Protein AF-A0AAD4ZEM5-F1 (afdb_monomer)

Mean predicted aligned error: 12.27 Å

Solvent-accessible surface area (backbone atoms only — not comparable to full-atom values): 6771 Å² total; per-residue (Å²): 128,85,49,69,68,56,51,50,51,51,52,53,50,52,53,56,52,48,51,49,52,50,53,61,69,51,66,83,84,57,79,84,78,75,70,84,60,86,70,74,41,87,88,61,57,85,68,75,75,56,65,38,100,83,74,43,69,54,74,77,77,76,86,71,90,76,65,84,69,64,43,79,61,54,53,52,51,51,58,74,53,32,53,74,51,41,61,51,49,54,52,55,51,52,53,51,49,41,62,70,58,61,67,72,79,117

Structure (mmCIF, N/CA/C/O backbone):
data_AF-A0AAD4ZEM5-F1
#
_entry.id   AF-A0AAD4ZEM5-F1
#
loop_
_atom_site.group_PDB
_atom_site.id
_atom_site.type_symbo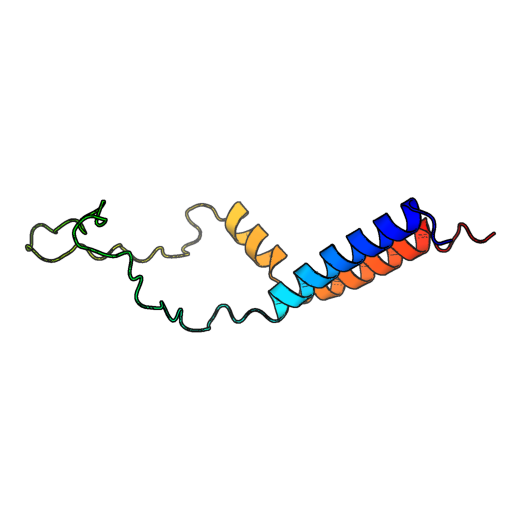l
_atom_site.label_atom_id
_atom_site.label_alt_id
_atom_site.label_comp_id
_atom_site.label_asym_id
_atom_site.label_entity_id
_atom_site.label_seq_id
_atom_site.pdbx_PDB_ins_code
_atom_site.Cartn_x
_atom_site.Cartn_y
_atom_site.Cartn_z
_atom_site.occupancy
_atom_site.B_iso_or_equiv
_atom_site.auth_seq_id
_atom_site.auth_comp_id
_atom_site.auth_asym_id
_atom_site.auth_atom_id
_atom_site.pdbx_PDB_model_num
ATOM 1 N N . MET A 1 1 ? 25.652 -11.119 -17.590 1.00 58.22 1 MET A N 1
ATOM 2 C CA . MET A 1 1 ? 25.528 -10.702 -16.177 1.00 58.22 1 MET A CA 1
ATOM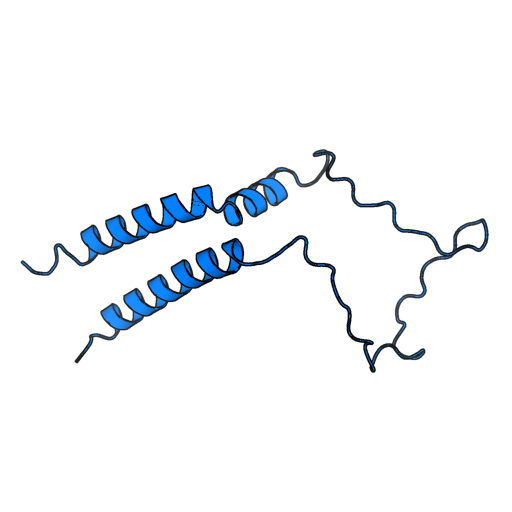 3 C C . MET A 1 1 ? 24.363 -9.735 -16.149 1.00 58.22 1 MET A C 1
ATOM 5 O O . MET A 1 1 ? 24.347 -8.877 -17.022 1.00 58.22 1 MET A O 1
ATOM 9 N N . LEU A 1 2 ? 23.359 -9.933 -15.293 1.00 69.81 2 LEU A N 1
ATOM 10 C CA . LEU A 1 2 ? 22.309 -8.921 -15.146 1.00 69.81 2 LEU A CA 1
ATOM 11 C C . LEU A 1 2 ? 22.977 -7.643 -14.639 1.00 69.81 2 LEU A C 1
ATOM 13 O O . LEU A 1 2 ? 23.748 -7.707 -13.684 1.00 69.81 2 LEU A O 1
ATOM 17 N N . ASP A 1 3 ? 22.740 -6.537 -15.332 1.00 88.44 3 ASP A N 1
ATOM 18 C CA . ASP A 1 3 ? 23.249 -5.229 -14.939 1.00 88.44 3 ASP A CA 1
ATOM 19 C C . ASP A 1 3 ? 22.648 -4.819 -13.584 1.00 88.44 3 ASP A C 1
ATOM 21 O O . ASP A 1 3 ? 21.490 -5.133 -13.290 1.00 88.44 3 ASP A O 1
ATOM 25 N N . GLU A 1 4 ? 23.432 -4.136 -12.752 1.00 90.94 4 GLU A N 1
ATOM 26 C CA . GLU A 1 4 ? 23.015 -3.691 -11.418 1.00 90.94 4 GLU A CA 1
ATOM 27 C C . GLU A 1 4 ? 21.783 -2.781 -11.509 1.00 90.94 4 GLU A C 1
ATOM 29 O O . GLU A 1 4 ? 20.862 -2.888 -10.697 1.00 90.94 4 GLU A O 1
ATOM 34 N N . GLU A 1 5 ? 21.711 -1.945 -12.548 1.00 88.00 5 GLU A N 1
ATOM 35 C CA . GLU A 1 5 ? 20.565 -1.070 -12.798 1.00 88.00 5 GLU A CA 1
ATOM 36 C C . GLU A 1 5 ? 19.291 -1.864 -13.125 1.00 88.00 5 GLU A C 1
ATOM 38 O O . GLU A 1 5 ? 18.204 -1.560 -12.623 1.00 88.00 5 GLU A O 1
ATOM 43 N N . VAL A 1 6 ? 19.426 -2.924 -13.927 1.00 86.75 6 VAL A N 1
ATOM 44 C CA . VAL A 1 6 ? 18.312 -3.815 -14.278 1.00 86.75 6 VAL A CA 1
ATOM 45 C C . VAL A 1 6 ? 17.840 -4.576 -13.044 1.00 86.75 6 VAL A C 1
ATOM 47 O O . VAL A 1 6 ? 16.640 -4.630 -12.780 1.00 86.75 6 VAL A O 1
ATOM 50 N N . LEU A 1 7 ? 18.767 -5.101 -12.239 1.00 90.31 7 LEU A N 1
ATOM 51 C CA . LEU A 1 7 ? 18.427 -5.778 -10.990 1.00 90.31 7 LEU A CA 1
ATOM 52 C C . LEU A 1 7 ? 17.720 -4.831 -10.013 1.00 90.31 7 LEU A C 1
ATOM 54 O O . LEU A 1 7 ? 16.708 -5.206 -9.424 1.00 90.31 7 LEU A O 1
ATOM 58 N N . ARG A 1 8 ? 18.195 -3.5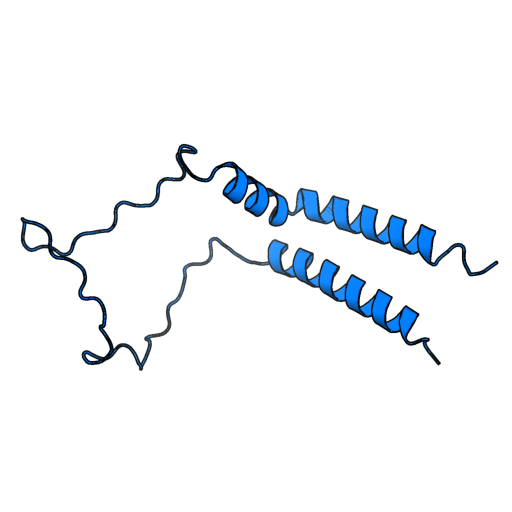89 -9.874 1.00 90.81 8 ARG A N 1
ATOM 59 C CA . ARG A 1 8 ? 17.558 -2.571 -9.028 1.00 90.81 8 ARG A CA 1
ATOM 60 C C . ARG A 1 8 ? 16.133 -2.258 -9.487 1.00 90.81 8 ARG A C 1
ATOM 62 O O . ARG A 1 8 ? 15.240 -2.167 -8.647 1.00 90.81 8 ARG A O 1
ATOM 69 N N . SER A 1 9 ? 15.913 -2.121 -10.795 1.00 90.38 9 SER A N 1
ATOM 70 C CA . SER A 1 9 ? 14.585 -1.880 -11.374 1.00 90.38 9 SER A CA 1
ATOM 71 C C . SER A 1 9 ? 13.631 -3.052 -11.122 1.00 90.38 9 SER A C 1
ATOM 73 O O . SER A 1 9 ? 12.494 -2.830 -10.700 1.00 90.38 9 SER A O 1
ATOM 75 N N . ILE A 1 10 ? 14.107 -4.291 -11.277 1.00 90.50 10 ILE A N 1
ATOM 76 C CA . ILE A 1 10 ? 13.335 -5.498 -10.949 1.00 90.50 10 ILE A CA 1
ATOM 77 C C . ILE A 1 10 ? 12.971 -5.508 -9.461 1.00 90.50 10 ILE A C 1
ATOM 79 O O . ILE A 1 10 ? 11.801 -5.643 -9.121 1.00 90.50 10 ILE A O 1
ATOM 83 N N . MET A 1 11 ? 13.945 -5.293 -8.572 1.00 95.31 11 MET A N 1
ATOM 84 C CA . MET A 1 11 ? 13.720 -5.293 -7.123 1.00 95.31 11 MET A CA 1
ATOM 85 C C . MET A 1 11 ? 12.705 -4.230 -6.694 1.00 95.31 11 MET A C 1
ATOM 87 O O . MET A 1 11 ? 11.798 -4.529 -5.922 1.00 95.31 11 MET A O 1
ATOM 91 N N . MET A 1 12 ? 12.819 -3.004 -7.213 1.00 93.81 12 MET A N 1
ATOM 92 C CA . MET A 1 12 ? 11.855 -1.936 -6.928 1.00 93.81 12 MET A CA 1
ATOM 93 C C . MET A 1 12 ? 10.447 -2.307 -7.396 1.00 93.81 12 MET A C 1
ATOM 95 O O . MET A 1 12 ? 9.493 -2.135 -6.642 1.00 93.81 12 MET A O 1
ATOM 99 N N . THR A 1 13 ? 10.322 -2.875 -8.597 1.00 94.19 13 THR A N 1
ATOM 100 C CA . THR A 1 13 ? 9.037 -3.341 -9.136 1.00 94.19 13 THR A CA 1
ATOM 101 C C . THR A 1 13 ? 8.429 -4.424 -8.247 1.00 94.19 13 THR A C 1
ATOM 103 O O . THR A 1 13 ? 7.265 -4.328 -7.869 1.00 94.19 13 THR A O 1
ATOM 106 N N . CYS A 1 14 ? 9.221 -5.424 -7.849 1.00 95.06 14 CYS A N 1
ATOM 107 C CA . CYS A 1 14 ? 8.765 -6.494 -6.966 1.00 95.06 14 CYS A CA 1
ATOM 108 C C . CYS A 1 14 ? 8.317 -5.973 -5.598 1.00 95.06 14 CYS A C 1
ATOM 110 O O . CYS A 1 14 ? 7.308 -6.446 -5.094 1.00 95.06 14 CYS A O 1
ATOM 112 N N . ILE A 1 15 ? 9.016 -4.993 -5.014 1.00 95.56 15 ILE A N 1
ATOM 113 C CA . ILE A 1 15 ? 8.609 -4.375 -3.740 1.00 95.56 15 ILE A CA 1
ATOM 114 C C . ILE A 1 15 ? 7.259 -3.663 -3.893 1.00 95.56 15 ILE A C 1
ATOM 116 O O . ILE A 1 15 ? 6.375 -3.841 -3.061 1.00 95.56 15 ILE A O 1
ATOM 120 N N . ILE A 1 16 ? 7.083 -2.884 -4.963 1.00 93.44 16 ILE A N 1
ATOM 121 C CA . ILE A 1 16 ? 5.836 -2.149 -5.217 1.00 93.44 16 ILE A CA 1
ATOM 122 C C . ILE A 1 16 ? 4.661 -3.121 -5.397 1.00 93.44 16 ILE A C 1
ATOM 124 O O . ILE A 1 16 ? 3.620 -2.947 -4.767 1.00 93.44 16 ILE A O 1
ATOM 128 N N . LEU A 1 17 ? 4.840 -4.164 -6.214 1.00 94.12 17 LEU A N 1
ATOM 129 C CA . LEU A 1 17 ? 3.822 -5.194 -6.437 1.00 94.12 17 LEU A CA 1
ATOM 130 C C . LEU A 1 17 ? 3.514 -5.985 -5.163 1.00 94.12 17 LEU A C 1
ATOM 132 O O . LEU A 1 17 ? 2.349 -6.220 -4.865 1.00 94.12 17 LEU A O 1
ATOM 136 N N . HIS A 1 18 ? 4.542 -6.369 -4.402 1.00 94.50 18 HIS A N 1
ATOM 137 C CA . HIS A 1 18 ? 4.373 -7.099 -3.149 1.00 94.50 18 HIS A CA 1
ATOM 138 C C . HIS A 1 18 ? 3.522 -6.309 -2.163 1.00 94.50 18 HIS A C 1
ATOM 140 O O . HIS A 1 18 ? 2.591 -6.869 -1.602 1.00 94.50 18 HIS A O 1
ATOM 146 N N . ASN A 1 19 ? 3.795 -5.013 -2.009 1.00 91.94 19 ASN A N 1
ATOM 147 C CA . ASN A 1 19 ? 3.014 -4.174 -1.111 1.00 91.94 19 ASN A CA 1
ATOM 148 C C . ASN A 1 19 ? 1.545 -4.100 -1.549 1.00 91.94 19 ASN A C 1
ATOM 150 O O . ASN A 1 19 ? 0.675 -4.232 -0.705 1.00 91.94 19 ASN A O 1
ATOM 154 N N . MET A 1 20 ? 1.253 -3.967 -2.848 1.00 92.81 20 MET A N 1
ATOM 155 C CA . MET A 1 20 ? -0.140 -3.976 -3.326 1.00 92.81 20 MET A CA 1
ATOM 156 C C . MET A 1 20 ? -0.849 -5.311 -3.051 1.00 92.81 20 MET A C 1
ATOM 158 O O . MET A 1 20 ? -1.998 -5.306 -2.631 1.00 92.81 20 MET A O 1
ATOM 162 N N . ILE A 1 21 ? -0.166 -6.444 -3.248 1.00 93.06 21 ILE A N 1
ATOM 163 C CA . ILE A 1 21 ? -0.737 -7.778 -2.991 1.00 93.06 21 ILE A CA 1
ATOM 164 C C . ILE A 1 21 ? -0.959 -8.000 -1.493 1.00 93.06 21 ILE A C 1
ATOM 166 O O . ILE A 1 21 ? -2.010 -8.488 -1.098 1.00 93.06 21 ILE A O 1
ATOM 170 N N . VAL A 1 22 ? 0.022 -7.642 -0.660 1.00 92.81 22 VAL A N 1
ATOM 171 C CA . VAL A 1 22 ? -0.085 -7.793 0.796 1.00 92.81 22 VAL A CA 1
ATOM 172 C C . VAL A 1 22 ? -1.242 -6.969 1.337 1.00 92.81 22 VAL A C 1
ATOM 174 O O . VAL A 1 22 ? -2.002 -7.498 2.135 1.00 92.81 22 VAL A O 1
ATOM 177 N N . GLU A 1 23 ? -1.402 -5.720 0.897 1.00 91.06 23 GLU A N 1
ATOM 178 C CA . GLU A 1 23 ? -2.522 -4.877 1.333 1.00 91.06 23 GLU A CA 1
ATOM 179 C C . GLU A 1 23 ? -3.879 -5.440 0.873 1.00 91.06 23 GLU A C 1
ATOM 181 O O . GLU A 1 23 ? -4.831 -5.400 1.645 1.00 91.06 23 GLU A O 1
ATOM 186 N N . ASP A 1 24 ? -3.970 -6.016 -0.334 1.00 90.56 24 ASP A N 1
ATOM 187 C CA . ASP A 1 24 ? -5.210 -6.623 -0.851 1.00 90.56 24 ASP A CA 1
ATOM 188 C C . ASP A 1 24 ? -5.595 -7.932 -0.143 1.00 90.56 24 ASP A C 1
ATOM 190 O O . ASP A 1 24 ? -6.779 -8.231 0.013 1.00 90.56 24 ASP A O 1
ATOM 194 N N . GLU A 1 25 ? -4.608 -8.733 0.267 1.00 91.44 25 GLU A N 1
ATOM 195 C CA . GLU A 1 25 ? -4.827 -9.999 0.977 1.00 91.44 25 GLU A CA 1
ATOM 196 C C . GLU A 1 25 ? -4.937 -9.822 2.500 1.00 91.44 25 GLU A C 1
ATOM 198 O O . GLU A 1 25 ? -5.309 -10.766 3.204 1.00 91.44 25 GLU A O 1
ATOM 203 N N . TYR A 1 26 ? -4.610 -8.637 3.026 1.00 85.88 26 TYR A N 1
ATOM 204 C CA . TYR A 1 26 ? -4.667 -8.366 4.456 1.00 85.88 26 TYR A CA 1
ATOM 205 C C . TYR A 1 26 ? -6.119 -8.258 4.935 1.00 85.88 26 TYR A C 1
ATOM 207 O O . TYR A 1 26 ? -6.870 -7.360 4.555 1.00 85.88 26 TYR A O 1
ATOM 215 N N . ASP A 1 27 ? -6.508 -9.166 5.828 1.00 84.19 27 ASP A N 1
ATOM 216 C CA . ASP A 1 27 ? -7.828 -9.157 6.452 1.00 84.19 27 ASP A CA 1
ATOM 217 C C . ASP A 1 27 ? -7.874 -8.129 7.596 1.00 84.19 27 ASP A C 1
ATOM 219 O O . ASP A 1 27 ? -7.564 -8.436 8.749 1.00 84.19 27 ASP A O 1
ATOM 223 N N . TYR A 1 28 ? -8.247 -6.889 7.269 1.00 77.81 28 TYR A N 1
ATOM 224 C CA . TYR A 1 28 ? -8.425 -5.811 8.253 1.00 77.81 28 TYR A CA 1
ATOM 225 C C . TYR A 1 28 ? -9.583 -6.052 9.228 1.00 77.81 28 TYR A C 1
ATOM 227 O O . TYR A 1 28 ? -9.604 -5.439 10.296 1.00 77.81 28 TYR A O 1
ATOM 235 N N . ASP A 1 29 ? -10.526 -6.930 8.881 1.00 80.75 29 ASP A N 1
ATOM 236 C CA . ASP A 1 29 ? -11.663 -7.282 9.733 1.00 80.75 29 ASP A CA 1
ATOM 237 C C . ASP A 1 29 ? -11.348 -8.475 10.651 1.00 80.75 29 ASP A C 1
ATOM 239 O O . ASP A 1 29 ? -12.156 -8.831 11.521 1.00 80.75 29 ASP A O 1
ATOM 243 N N . ALA A 1 30 ? -10.169 -9.089 10.496 1.00 81.88 30 ALA A N 1
ATOM 244 C CA . ALA A 1 30 ? -9.723 -10.157 11.369 1.00 81.88 30 ALA A CA 1
ATOM 245 C C . ALA A 1 30 ? -9.647 -9.650 12.821 1.00 81.88 30 ALA A C 1
ATOM 247 O O . ALA A 1 30 ? -9.048 -8.606 13.097 1.00 81.88 30 ALA A O 1
ATOM 248 N N . PRO A 1 31 ? -10.219 -10.385 13.790 1.00 80.31 31 PRO A N 1
ATOM 249 C CA . PRO A 1 31 ? -10.133 -9.991 15.185 1.00 80.31 31 PRO A CA 1
ATOM 250 C C . PRO A 1 31 ? -8.669 -9.974 15.632 1.00 80.31 31 PRO A C 1
ATOM 252 O O . PRO A 1 31 ? -7.964 -10.976 15.503 1.00 80.31 31 PRO A O 1
ATOM 255 N N . GLU A 1 32 ? -8.227 -8.853 16.205 1.00 74.00 32 GLU A N 1
ATOM 256 C CA . GLU A 1 32 ? -6.897 -8.737 16.803 1.00 74.00 32 GLU A CA 1
ATOM 257 C C . GLU A 1 32 ? -6.772 -9.715 17.980 1.00 74.00 32 GLU A C 1
ATOM 259 O O . GLU A 1 32 ? -7.235 -9.468 19.099 1.00 74.00 32 GLU A O 1
ATOM 264 N N . VAL A 1 33 ? -6.147 -10.866 17.731 1.00 76.81 33 VAL A N 1
ATOM 265 C CA . VAL A 1 33 ? -5.805 -11.821 18.783 1.00 76.81 33 VAL A CA 1
ATOM 266 C C . VAL A 1 33 ? -4.522 -11.335 19.442 1.00 76.81 33 VAL A C 1
ATOM 268 O O . VAL A 1 33 ? -3.419 -11.693 19.037 1.00 76.81 33 VAL A O 1
ATOM 271 N N . PHE A 1 34 ? -4.660 -10.498 20.469 1.00 71.62 34 PHE A N 1
ATOM 272 C CA . PHE A 1 34 ? -3.521 -10.162 21.314 1.00 71.62 34 PHE A CA 1
ATOM 273 C C . PHE A 1 34 ? -3.064 -11.409 22.065 1.00 71.62 34 PHE A C 1
ATOM 275 O O . PHE A 1 34 ? -3.772 -11.930 22.933 1.00 71.62 34 PHE A O 1
ATOM 282 N N . GLU A 1 35 ? -1.852 -11.869 21.760 1.00 78.00 35 GLU A N 1
ATOM 283 C CA . GLU A 1 35 ? -1.162 -12.782 22.656 1.00 78.00 35 GLU A CA 1
ATOM 284 C C . GLU A 1 35 ? -0.965 -12.091 24.015 1.00 78.00 35 GLU A C 1
ATOM 286 O O . GLU A 1 35 ? -0.716 -10.880 24.064 1.00 78.00 35 GLU A O 1
ATOM 291 N N . PRO A 1 36 ? -1.090 -12.819 25.139 1.00 76.56 36 PRO A N 1
ATOM 292 C CA . PRO A 1 36 ? -0.832 -12.245 26.448 1.00 76.56 36 PRO A CA 1
ATOM 293 C C . PRO A 1 36 ? 0.594 -11.697 26.482 1.00 76.56 36 PRO A C 1
ATOM 295 O O . PRO A 1 36 ? 1.542 -12.477 26.473 1.00 76.56 36 PRO A O 1
ATOM 298 N N . ASP A 1 37 ? 0.746 -10.372 26.527 1.00 73.75 37 ASP A N 1
ATOM 299 C CA . ASP A 1 37 ? 2.061 -9.743 26.616 1.00 73.75 37 ASP A CA 1
ATOM 300 C C . ASP A 1 37 ? 2.701 -10.131 27.963 1.00 73.75 37 ASP A C 1
ATOM 302 O O . ASP A 1 37 ? 2.256 -9.653 29.016 1.00 73.75 37 ASP A O 1
ATOM 306 N N . PRO A 1 38 ? 3.742 -10.990 27.973 1.00 76.81 38 PRO A N 1
ATOM 307 C CA . PRO A 1 38 ? 4.390 -11.413 29.210 1.00 76.81 38 PRO A CA 1
ATOM 308 C C . PRO A 1 38 ? 5.081 -10.238 29.915 1.00 76.81 38 PRO A C 1
ATOM 310 O O . PRO A 1 38 ? 5.379 -10.319 31.109 1.00 76.81 38 PRO A O 1
ATOM 313 N N . MET A 1 39 ? 5.314 -9.136 29.198 1.00 76.50 39 MET A N 1
ATOM 314 C CA . MET A 1 39 ? 5.864 -7.899 29.720 1.00 76.50 39 MET A CA 1
ATOM 315 C C . MET A 1 39 ? 4.788 -6.974 30.304 1.00 76.50 39 MET A C 1
ATOM 317 O O . MET A 1 39 ? 5.161 -6.013 30.970 1.00 76.50 39 MET A O 1
ATOM 321 N N . ASN A 1 40 ? 3.483 -7.256 30.173 1.00 73.12 40 ASN A N 1
ATOM 322 C CA . ASN A 1 40 ? 2.381 -6.486 30.780 1.00 73.12 40 ASN A CA 1
ATOM 323 C C . ASN A 1 40 ? 2.211 -6.804 32.280 1.00 73.12 40 ASN A C 1
ATOM 325 O O . ASN A 1 40 ? 1.174 -7.256 32.777 1.00 73.12 40 ASN A O 1
ATOM 329 N N . THR A 1 41 ? 3.291 -6.596 33.024 1.00 77.06 41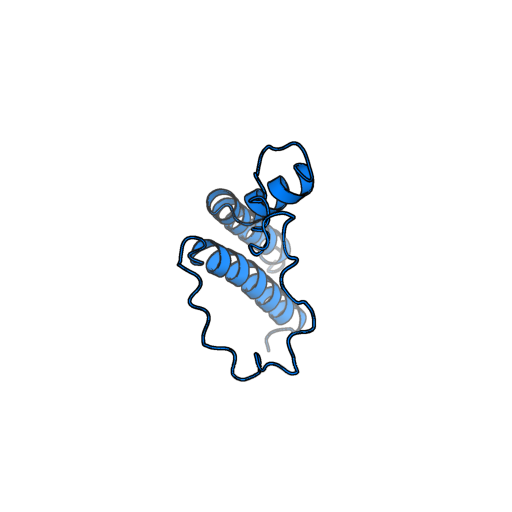 THR A N 1
ATOM 330 C CA . THR A 1 41 ? 3.356 -6.751 34.474 1.00 77.06 41 THR A CA 1
ATOM 331 C C . THR A 1 41 ? 2.864 -5.482 35.173 1.00 77.06 41 THR A C 1
ATOM 333 O O . THR A 1 41 ? 2.781 -4.405 34.591 1.00 77.06 41 THR A O 1
ATOM 336 N N . LYS A 1 42 ? 2.578 -5.555 36.478 1.00 73.75 42 LYS A N 1
ATOM 337 C CA . LYS A 1 42 ? 2.209 -4.356 37.258 1.00 73.75 42 LYS A CA 1
ATOM 338 C C . LYS A 1 42 ? 3.270 -3.244 37.203 1.00 73.75 42 LYS A C 1
ATOM 340 O O . LYS A 1 42 ? 2.916 -2.090 37.392 1.00 73.75 42 LYS A O 1
ATOM 345 N N . LEU A 1 43 ? 4.537 -3.588 36.954 1.00 73.19 43 LEU A N 1
ATOM 346 C CA . LEU A 1 43 ? 5.654 -2.641 36.892 1.00 73.19 43 LEU A CA 1
ATOM 347 C C . LEU A 1 43 ? 5.730 -1.879 35.561 1.00 73.19 43 LEU A C 1
ATOM 349 O O . LEU A 1 43 ? 6.322 -0.807 35.516 1.00 73.19 43 LEU A O 1
ATOM 353 N N . THR A 1 44 ? 5.145 -2.414 34.489 1.00 67.31 44 THR A N 1
ATOM 354 C CA . THR A 1 44 ? 5.179 -1.822 33.139 1.00 67.31 44 THR A CA 1
ATOM 355 C C . THR A 1 44 ? 3.890 -1.095 32.774 1.00 67.31 44 THR A C 1
ATOM 357 O O . THR A 1 44 ? 3.805 -0.488 31.709 1.00 67.31 44 THR A O 1
ATOM 360 N N . LYS A 1 45 ? 2.898 -1.083 33.673 1.00 68.44 45 LYS A N 1
ATOM 361 C CA . LYS A 1 45 ? 1.697 -0.248 33.562 1.00 68.44 45 LYS A CA 1
ATOM 362 C C . LYS A 1 45 ? 2.057 1.217 33.811 1.00 68.44 4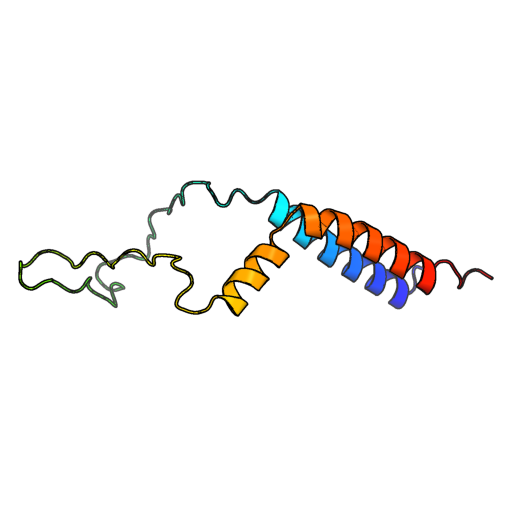5 LYS A C 1
ATOM 364 O O . LYS A 1 45 ? 1.842 1.753 34.888 1.00 68.44 45 LYS A O 1
ATOM 369 N N . ILE A 1 46 ? 2.630 1.854 32.795 1.00 65.44 46 ILE A N 1
ATOM 370 C CA . ILE A 1 46 ? 2.981 3.283 32.792 1.00 65.44 46 ILE A CA 1
ATOM 371 C C . ILE A 1 46 ? 1.758 4.201 32.662 1.00 65.44 46 ILE A C 1
ATOM 373 O O . ILE A 1 46 ? 1.846 5.378 32.996 1.00 65.44 46 ILE A O 1
ATOM 377 N N . TYR A 1 47 ? 0.609 3.658 32.251 1.00 60.69 47 TYR A N 1
ATOM 378 C CA . TYR A 1 47 ? -0.671 4.359 32.246 1.00 60.69 47 TYR A CA 1
ATOM 379 C C . TYR A 1 47 ? -1.738 3.478 32.897 1.00 60.69 47 TYR A C 1
ATOM 381 O O . TYR A 1 47 ? -2.171 2.473 32.330 1.00 60.69 47 TYR A O 1
ATOM 389 N N . GLU A 1 48 ? -2.165 3.839 34.106 1.00 67.50 48 GLU A N 1
ATOM 390 C CA . GLU A 1 48 ? -3.410 3.312 34.660 1.00 67.50 48 GLU A CA 1
ATOM 391 C C . GLU A 1 48 ? -4.581 3.928 33.886 1.00 67.50 48 GLU A C 1
ATOM 393 O O . GLU A 1 48 ? -4.583 5.130 33.607 1.00 67.50 48 GLU A O 1
ATOM 398 N N . ARG A 1 49 ? -5.567 3.104 33.502 1.00 73.56 49 ARG A N 1
ATOM 399 C CA . ARG A 1 49 ? -6.763 3.593 32.804 1.00 73.56 49 ARG A CA 1
ATOM 400 C C . ARG A 1 49 ? -7.433 4.646 33.704 1.00 73.56 49 ARG A C 1
ATOM 402 O O . ARG A 1 49 ? -7.744 4.313 34.850 1.00 73.56 49 ARG A O 1
ATOM 409 N N . PRO A 1 50 ? -7.632 5.891 33.233 1.00 75.75 50 PRO A N 1
ATOM 410 C CA . PRO A 1 50 ? -8.172 6.949 34.076 1.00 75.75 50 PRO A CA 1
ATOM 411 C C . PRO A 1 50 ? -9.546 6.546 34.614 1.00 75.75 50 PRO A C 1
ATOM 413 O O . PRO A 1 50 ? -10.358 5.978 33.888 1.00 75.75 50 PRO A O 1
ATOM 416 N N . MET A 1 51 ? -9.798 6.798 35.900 1.00 82.62 51 MET A N 1
ATOM 417 C CA . MET A 1 51 ? -11.097 6.528 36.517 1.00 82.62 51 MET A CA 1
ATOM 418 C C . MET A 1 51 ? -12.042 7.709 36.314 1.00 82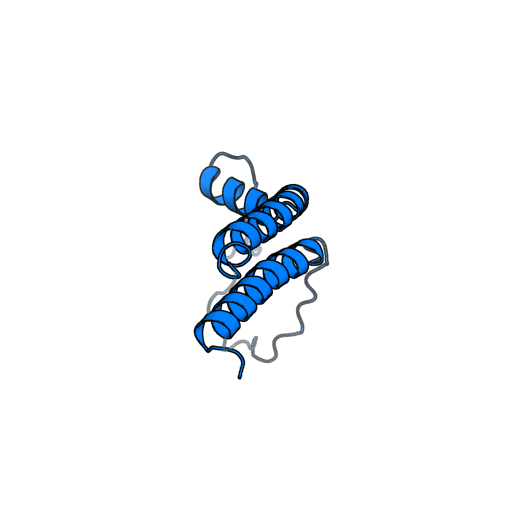.62 51 MET A C 1
ATOM 420 O O . MET A 1 51 ? -11.673 8.865 36.523 1.00 82.62 51 MET A O 1
ATOM 424 N N . GLY A 1 52 ? -13.276 7.401 35.927 1.00 82.44 52 GLY A N 1
ATOM 425 C CA . GLY A 1 52 ? -14.357 8.364 35.833 1.00 82.44 52 GLY A CA 1
ATOM 426 C C . GLY A 1 52 ? -14.844 8.835 37.209 1.00 82.44 52 GLY A C 1
ATOM 427 O O . GLY A 1 52 ? -14.530 8.228 38.235 1.00 82.44 52 GLY A O 1
ATOM 428 N N . PRO A 1 53 ? -15.688 9.881 37.256 1.00 83.19 53 PRO A N 1
ATOM 429 C CA . PRO A 1 53 ? -16.302 10.376 38.497 1.00 83.19 53 PRO A CA 1
ATOM 430 C C . PRO A 1 53 ? -17.153 9.326 39.232 1.00 83.19 53 PRO A C 1
ATOM 432 O O . PRO A 1 53 ? -17.423 9.451 40.422 1.00 83.19 53 PRO A O 1
ATOM 435 N N . ASN A 1 54 ? -17.585 8.293 38.509 1.00 86.25 54 ASN A N 1
ATOM 436 C CA . ASN A 1 54 ? -18.338 7.135 38.988 1.00 86.25 54 ASN A CA 1
ATOM 437 C C . ASN A 1 54 ? -17.447 6.013 39.561 1.00 86.25 54 ASN A C 1
ATOM 439 O O . ASN A 1 54 ? -17.974 4.979 39.964 1.00 86.25 54 ASN A O 1
ATOM 443 N N . GLY A 1 55 ? -16.119 6.185 39.576 1.00 82.75 55 GLY A N 1
ATOM 444 C CA . GLY A 1 55 ? -15.164 5.167 40.026 1.00 82.75 55 GLY A CA 1
ATOM 445 C C . GLY A 1 55 ? -15.009 3.983 39.068 1.00 82.75 55 GLY A C 1
ATOM 446 O O . GLY A 1 55 ? -14.348 3.005 39.408 1.00 82.75 55 GLY A O 1
ATOM 447 N N . LEU A 1 56 ? -15.612 4.052 37.878 1.00 83.06 56 LEU A N 1
ATOM 448 C CA . LEU A 1 56 ? -15.423 3.065 36.819 1.00 83.06 56 LEU A CA 1
ATOM 449 C C . LEU A 1 56 ? -14.272 3.512 35.908 1.00 83.06 56 LEU A C 1
ATOM 451 O O . LEU A 1 56 ? -14.067 4.719 35.750 1.00 83.06 56 LEU A O 1
ATOM 455 N N . PRO A 1 57 ? -13.512 2.586 35.297 1.00 82.69 57 PRO A N 1
ATOM 456 C CA . PRO A 1 57 ? -12.531 2.962 34.290 1.00 82.69 57 PRO A CA 1
ATOM 457 C C . PRO A 1 57 ? -13.222 3.726 33.157 1.00 82.69 57 PRO A C 1
ATOM 459 O O . PRO A 1 57 ? -14.284 3.316 32.690 1.00 82.69 57 PRO A O 1
ATOM 462 N N . MET A 1 58 ? -12.645 4.850 32.742 1.00 77.75 58 MET A N 1
ATOM 463 C CA . MET A 1 58 ? -13.129 5.584 31.580 1.00 77.75 58 MET A CA 1
ATOM 464 C C . MET A 1 58 ? -12.960 4.694 30.352 1.00 77.75 58 MET A C 1
ATOM 466 O O . MET A 1 58 ? -11.841 4.290 30.024 1.00 77.75 58 MET A O 1
ATOM 470 N N . GLU A 1 59 ? -14.067 4.395 29.680 1.00 74.62 59 GLU A N 1
ATOM 471 C CA . GLU A 1 59 ? -14.006 3.865 28.327 1.00 74.62 59 GLU A CA 1
ATOM 472 C C . GLU A 1 59 ? -13.664 5.029 27.393 1.00 74.62 59 GLU A C 1
ATOM 474 O O . GLU A 1 59 ? -14.341 6.061 27.452 1.00 74.62 59 GLU A O 1
ATOM 479 N N . PRO A 1 60 ? -12.605 4.916 26.572 1.00 68.50 60 PRO A N 1
ATOM 480 C CA . PRO A 1 60 ? -12.362 5.886 25.520 1.00 68.50 60 PRO A CA 1
ATOM 481 C C . PRO A 1 60 ? -13.616 5.984 24.655 1.00 68.50 60 PRO A C 1
ATOM 483 O O . PRO A 1 60 ? -14.176 4.959 24.260 1.00 68.50 60 PRO A O 1
ATOM 486 N N . GLU A 1 61 ? -14.058 7.203 24.354 1.00 69.44 61 GLU A N 1
ATOM 487 C CA . GLU A 1 61 ? -15.075 7.377 23.324 1.00 69.44 61 GLU A CA 1
ATOM 488 C C . GLU A 1 61 ? -14.545 6.747 22.031 1.00 69.44 61 GLU A C 1
ATOM 490 O O . GLU A 1 61 ? -13.408 7.042 21.638 1.00 69.44 61 GLU A O 1
ATOM 495 N N . PRO A 1 62 ? -15.318 5.850 21.387 1.00 63.62 62 PRO A N 1
ATOM 496 C CA . PRO A 1 62 ? -14.926 5.294 20.107 1.00 63.62 62 PRO A CA 1
ATOM 497 C C . PRO A 1 62 ? -14.592 6.446 19.169 1.00 63.62 62 PRO A C 1
ATOM 499 O O . PRO A 1 62 ? -15.382 7.384 19.037 1.00 63.62 62 PRO A O 1
ATOM 502 N N . LEU A 1 63 ? -13.422 6.394 18.536 1.00 64.12 63 LEU A N 1
ATOM 503 C CA . LEU A 1 63 ? -13.079 7.359 17.504 1.00 64.12 63 LEU A CA 1
ATOM 504 C C . LEU A 1 63 ? -14.063 7.151 16.351 1.00 64.12 63 LEU A C 1
ATOM 506 O O . LEU A 1 63 ? -13.931 6.220 15.560 1.00 64.12 63 LEU A O 1
ATOM 510 N N . VAL A 1 64 ? -15.106 7.977 16.303 1.00 59.09 64 VAL A N 1
ATOM 511 C CA . VAL A 1 64 ? -16.104 7.909 15.241 1.00 59.09 64 VAL A CA 1
ATOM 512 C C . VAL A 1 64 ? -15.491 8.528 13.994 1.00 59.09 64 VAL A C 1
ATOM 514 O O . VAL A 1 64 ? -15.035 9.671 14.012 1.00 59.09 64 VAL A O 1
ATOM 517 N N . ARG A 1 65 ? -15.508 7.780 12.891 1.00 59.25 65 ARG A N 1
ATOM 518 C CA . ARG A 1 65 ? -15.136 8.268 11.561 1.00 59.25 65 ARG A CA 1
ATOM 519 C C . ARG A 1 65 ? -16.271 9.142 11.014 1.00 59.25 65 ARG A C 1
ATOM 521 O O . ARG A 1 65 ? -17.004 8.747 10.118 1.00 59.25 65 ARG A O 1
ATOM 528 N N . ASP A 1 66 ? -16.481 10.308 11.622 1.00 64.75 66 ASP A N 1
ATOM 529 C CA . ASP A 1 66 ? -17.570 11.236 11.279 1.00 64.75 66 ASP A CA 1
ATOM 530 C C . ASP A 1 66 ? -17.169 12.293 10.231 1.00 64.75 66 ASP A C 1
ATOM 532 O O . ASP A 1 66 ? -17.945 13.202 9.928 1.00 64.75 66 ASP A O 1
ATOM 536 N N . GLY A 1 67 ? -15.949 12.184 9.690 1.00 59.88 67 GLY A N 1
ATOM 537 C CA . GLY A 1 67 ? -15.390 13.078 8.673 1.00 59.88 67 GLY A CA 1
ATOM 538 C C . GLY A 1 67 ? -15.015 14.476 9.179 1.00 59.88 67 GLY A C 1
ATOM 539 O O . GLY A 1 67 ? -14.541 15.296 8.393 1.00 59.88 67 GLY A O 1
ATOM 540 N N . ARG A 1 68 ? -15.194 14.790 10.474 1.00 63.53 68 ARG A N 1
ATOM 541 C CA . ARG A 1 68 ? -14.941 16.143 11.012 1.00 63.53 68 ARG A CA 1
ATOM 542 C C . ARG A 1 68 ? -13.464 16.453 11.227 1.00 63.53 68 ARG A C 1
ATOM 544 O O . ARG A 1 68 ? -13.088 17.623 11.227 1.00 63.53 68 ARG A O 1
ATOM 551 N N . PHE A 1 69 ? -12.628 15.428 11.385 1.00 59.50 69 PHE A N 1
ATOM 552 C CA . PHE A 1 69 ? -11.190 15.565 11.612 1.00 59.50 69 PHE A CA 1
ATOM 553 C C . PHE A 1 69 ? -10.401 14.604 10.712 1.00 59.50 69 PHE A C 1
ATOM 555 O O . PHE A 1 69 ? -10.788 13.455 10.530 1.00 59.50 69 PHE A O 1
ATOM 562 N N . ASN A 1 70 ? -9.277 15.077 10.160 1.00 61.78 70 ASN A N 1
ATOM 563 C CA . ASN A 1 70 ? -8.300 14.298 9.378 1.00 61.78 70 ASN A CA 1
ATOM 564 C C . ASN A 1 70 ? -8.792 13.638 8.073 1.00 61.78 70 ASN A C 1
ATOM 566 O O . ASN A 1 70 ? -8.075 12.792 7.540 1.00 61.78 70 ASN A O 1
ATOM 570 N N . ASN A 1 71 ? -9.930 14.063 7.507 1.00 71.19 71 ASN A N 1
ATOM 571 C CA . ASN A 1 71 ? -10.485 13.476 6.277 1.00 71.19 71 ASN A CA 1
ATOM 572 C C . ASN A 1 71 ? -9.446 13.301 5.150 1.00 71.19 71 ASN A C 1
ATOM 574 O O . ASN A 1 71 ? -9.261 12.180 4.703 1.00 71.19 71 ASN A O 1
ATOM 578 N N . PRO A 1 72 ? -8.626 14.311 4.785 1.00 77.94 72 PRO A N 1
ATOM 579 C CA . PRO A 1 72 ? -7.698 14.162 3.659 1.00 77.94 72 PRO A CA 1
ATOM 580 C C 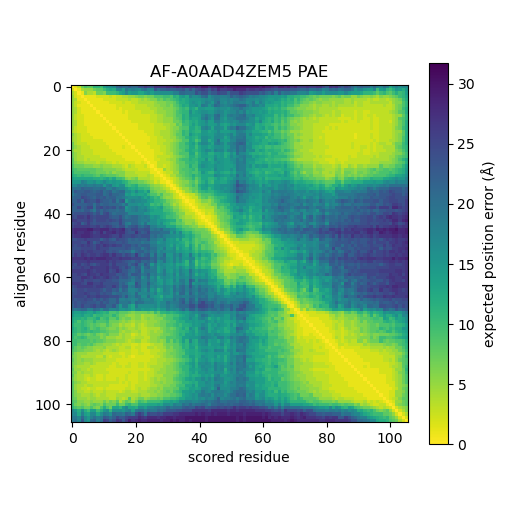. PRO A 1 72 ? -6.555 13.170 3.897 1.00 77.94 72 PRO A C 1
ATOM 582 O O . PRO A 1 72 ? -5.921 12.725 2.945 1.00 77.94 72 PRO A O 1
ATOM 585 N N . MET A 1 73 ? -6.208 12.900 5.158 1.00 79.06 73 MET A N 1
ATOM 586 C CA . MET A 1 73 ? -5.204 11.891 5.494 1.00 79.06 73 MET A CA 1
ATOM 587 C C . MET A 1 73 ? -5.833 10.506 5.381 1.00 79.06 73 MET A C 1
ATOM 589 O O . MET A 1 73 ? -5.280 9.625 4.738 1.00 79.06 73 MET A O 1
ATOM 593 N N . ILE A 1 74 ? -7.018 10.367 5.962 1.00 79.12 74 ILE A N 1
ATOM 594 C CA . ILE A 1 74 ? -7.809 9.147 6.010 1.00 79.12 74 ILE A CA 1
ATOM 595 C C . ILE A 1 74 ? -8.246 8.691 4.603 1.00 79.12 74 ILE A C 1
ATOM 597 O O .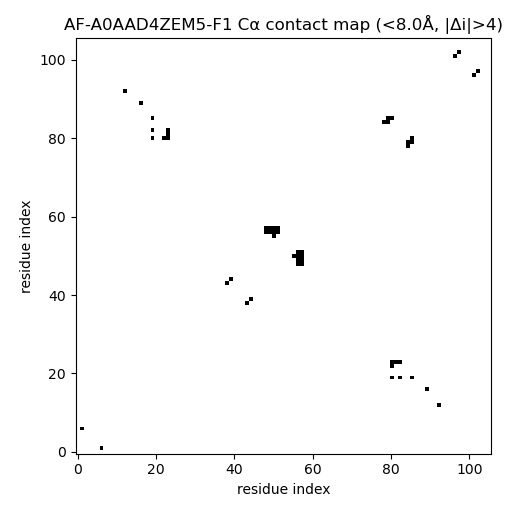 ILE A 1 74 ? -8.048 7.527 4.266 1.00 79.12 74 ILE A O 1
ATOM 601 N N . ASP A 1 75 ? -8.706 9.614 3.755 1.00 81.25 75 ASP A N 1
ATOM 602 C CA . ASP A 1 75 ? -9.077 9.358 2.356 1.00 81.25 75 ASP A CA 1
ATOM 603 C C . ASP A 1 75 ? -7.885 8.809 1.549 1.00 81.25 75 ASP A C 1
ATOM 605 O O . ASP A 1 75 ? -8.021 7.867 0.774 1.00 81.25 75 ASP A O 1
ATOM 609 N N . ARG A 1 76 ? -6.676 9.358 1.759 1.00 80.94 76 ARG A N 1
ATOM 610 C CA . ARG A 1 76 ? -5.465 8.861 1.082 1.00 80.94 76 ARG A CA 1
ATOM 611 C C . ARG A 1 76 ? -5.112 7.444 1.502 1.00 80.94 76 ARG A C 1
ATOM 613 O O . ARG A 1 76 ? -4.638 6.685 0.665 1.00 80.94 76 ARG A O 1
ATOM 620 N N . TYR A 1 77 ? -5.283 7.106 2.779 1.00 81.31 77 TYR A N 1
ATOM 621 C CA . TYR A 1 77 ? -5.056 5.737 3.239 1.00 81.31 77 TYR A CA 1
ATOM 622 C C . TYR A 1 77 ? -6.049 4.774 2.593 1.00 81.31 77 TYR A C 1
ATOM 624 O O . TYR A 1 77 ? -5.621 3.742 2.095 1.00 81.31 77 TYR A O 1
ATOM 632 N N . GLU A 1 78 ? -7.324 5.148 2.478 1.00 80.06 78 GLU A N 1
ATOM 633 C CA . GLU A 1 78 ? -8.311 4.329 1.760 1.00 80.06 78 GLU A CA 1
ATOM 634 C C . GLU A 1 78 ? -7.972 4.153 0.281 1.00 80.06 78 GLU A C 1
ATOM 636 O O . GLU A 1 78 ? -8.049 3.045 -0.242 1.00 80.06 78 GLU A O 1
ATOM 641 N N . GLU A 1 79 ? -7.550 5.214 -0.407 1.00 82.94 79 GLU A N 1
ATOM 642 C CA . GLU A 1 79 ? -7.099 5.101 -1.798 1.00 82.94 79 GLU A CA 1
ATOM 643 C C . GLU A 1 79 ? -5.861 4.205 -1.943 1.00 82.94 79 GLU A C 1
ATOM 645 O O . GLU A 1 79 ? -5.704 3.533 -2.962 1.00 82.94 79 GLU A O 1
ATOM 650 N N . MET A 1 80 ? -4.965 4.207 -0.950 1.00 82.50 80 MET A N 1
ATOM 651 C CA . MET A 1 80 ? -3.788 3.333 -0.898 1.00 82.50 80 MET A CA 1
ATOM 652 C C . MET A 1 80 ? -4.104 1.890 -0.497 1.00 82.50 80 MET A C 1
ATOM 654 O O . MET A 1 80 ? -3.217 1.064 -0.634 1.00 82.50 80 MET A O 1
ATOM 658 N N . GLN A 1 81 ? -5.308 1.600 -0.004 1.00 83.81 81 GLN A N 1
ATOM 659 C CA . GLN A 1 81 ? -5.778 0.251 0.339 1.00 83.81 81 GLN A CA 1
ATOM 660 C C . GLN A 1 81 ? -6.794 -0.281 -0.679 1.00 83.81 81 GLN A C 1
ATOM 662 O O . GLN A 1 81 ? -7.264 -1.411 -0.587 1.00 83.81 81 GLN A O 1
ATOM 667 N N . SER A 1 82 ? -7.191 0.543 -1.647 1.00 88.25 82 SER A N 1
ATOM 668 C CA . SER A 1 82 ? -8.213 0.173 -2.612 1.00 88.25 82 SER A CA 1
ATOM 669 C C . S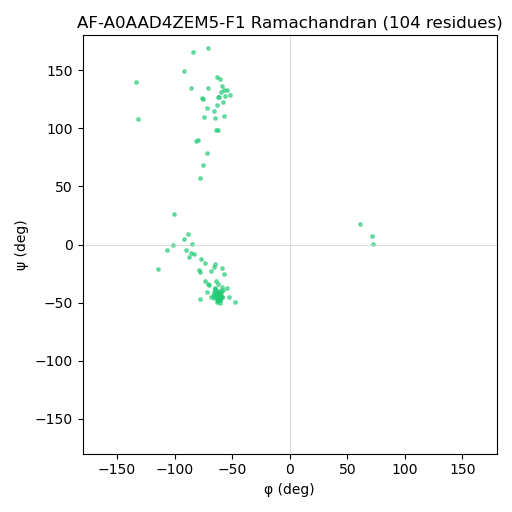ER A 1 82 ? -7.657 -0.812 -3.639 1.00 88.25 82 SER A C 1
ATOM 671 O O . SER A 1 82 ? -6.922 -0.417 -4.545 1.00 88.25 82 SER A O 1
ATOM 673 N N . SER A 1 83 ? -8.105 -2.067 -3.570 1.00 88.94 83 SER A N 1
ATOM 674 C CA . SER A 1 83 ? -7.739 -3.107 -4.545 1.00 88.94 83 SER A CA 1
ATOM 675 C C . SER A 1 83 ? -8.038 -2.706 -5.996 1.00 88.94 83 SER A C 1
ATOM 677 O O . SER A 1 83 ? -7.213 -2.888 -6.889 1.00 88.94 83 SER A O 1
ATOM 679 N N . TYR A 1 84 ? -9.149 -2.001 -6.241 1.00 90.50 84 TYR A N 1
ATOM 680 C CA . TYR A 1 84 ? -9.443 -1.440 -7.567 1.00 90.50 84 TYR A CA 1
ATOM 681 C C . TYR A 1 84 ? -8.362 -0.454 -8.052 1.00 90.50 84 TYR A C 1
ATOM 683 O O . TYR A 1 84 ? -7.987 -0.435 -9.227 1.00 90.50 84 TYR A O 1
ATOM 691 N N . VAL A 1 85 ? -7.841 0.385 -7.152 1.00 90.00 85 VAL A N 1
ATOM 692 C CA . VAL A 1 85 ? -6.744 1.309 -7.469 1.00 90.00 85 VAL A CA 1
ATOM 693 C C . VAL A 1 85 ? -5.437 0.539 -7.678 1.00 90.00 85 VAL A C 1
ATOM 695 O O . VAL A 1 85 ? -4.650 0.920 -8.548 1.00 90.00 85 VAL A O 1
ATOM 698 N N . HIS A 1 86 ? -5.211 -0.549 -6.940 1.00 93.69 86 HIS A N 1
ATOM 699 C CA . HIS A 1 86 ? -4.051 -1.423 -7.115 1.00 93.69 86 HIS A CA 1
ATOM 700 C C . HIS A 1 86 ? -4.024 -2.080 -8.491 1.00 93.69 86 HIS A C 1
ATOM 702 O O . HIS A 1 86 ? -3.012 -1.959 -9.179 1.00 93.69 86 HIS A O 1
ATOM 708 N N . GLU A 1 87 ? -5.130 -2.676 -8.946 1.00 91.94 87 GLU A N 1
ATOM 709 C CA . GLU A 1 87 ? -5.236 -3.276 -10.286 1.00 91.94 87 GLU A CA 1
ATOM 710 C C . GLU A 1 87 ? -4.825 -2.286 -11.383 1.00 91.94 87 GLU A C 1
ATOM 712 O O . GLU A 1 87 ? -4.024 -2.602 -12.265 1.00 91.94 87 GLU A O 1
ATOM 717 N N . ARG A 1 88 ? -5.314 -1.044 -11.294 1.00 92.62 88 ARG A N 1
ATOM 718 C CA . ARG A 1 88 ? -4.961 0.003 -12.256 1.00 92.62 88 ARG A CA 1
ATOM 719 C C . ARG A 1 88 ? -3.481 0.382 -12.184 1.00 92.62 88 ARG A C 1
ATOM 721 O O . ARG A 1 88 ? -2.822 0.459 -13.217 1.00 92.62 88 ARG A O 1
ATOM 728 N N . ARG A 1 89 ? -2.940 0.575 -10.978 1.00 91.69 89 ARG A N 1
ATOM 729 C CA . ARG A 1 89 ? -1.521 0.918 -10.780 1.00 91.69 89 ARG A CA 1
ATOM 730 C C . ARG A 1 89 ? -0.579 -0.190 -11.244 1.00 91.69 89 ARG A C 1
ATOM 732 O O . ARG A 1 89 ? 0.518 0.120 -11.699 1.00 91.69 89 ARG A O 1
ATOM 739 N N . GLN A 1 90 ? -0.978 -1.459 -11.149 1.00 92.81 90 GLN A N 1
ATOM 740 C CA . GLN A 1 90 ? -0.199 -2.577 -11.685 1.00 92.81 90 GLN A CA 1
ATOM 741 C C . GLN A 1 90 ? -0.047 -2.467 -13.205 1.00 92.81 90 GLN A C 1
ATOM 743 O O . GLN A 1 90 ? 1.065 -2.608 -13.713 1.00 92.81 90 GLN A O 1
ATOM 748 N N . VAL A 1 91 ? -1.136 -2.168 -13.922 1.00 93.12 91 VAL A N 1
ATOM 749 C CA . VAL A 1 91 ? -1.105 -1.955 -15.378 1.00 93.12 91 VAL A CA 1
ATOM 750 C C . VAL A 1 91 ? -0.235 -0.749 -15.726 1.00 93.12 91 VAL A C 1
ATOM 752 O O . VAL A 1 91 ? 0.689 -0.888 -16.526 1.00 93.12 91 VAL A O 1
ATOM 755 N N . ASP A 1 92 ? -0.453 0.389 -15.061 1.00 94.38 92 ASP A N 1
ATOM 756 C CA . ASP A 1 92 ? 0.327 1.615 -15.285 1.00 94.38 92 ASP A CA 1
ATOM 757 C C . ASP A 1 92 ? 1.837 1.379 -15.045 1.00 94.38 92 ASP A C 1
ATOM 759 O O . ASP A 1 92 ? 2.688 1.867 -15.791 1.00 94.38 92 ASP A O 1
ATOM 763 N N . LEU A 1 93 ? 2.192 0.590 -14.022 1.00 92.75 93 LEU A N 1
ATOM 764 C CA . LEU A 1 93 ? 3.579 0.226 -13.717 1.00 92.75 93 LEU A CA 1
ATOM 765 C C . LEU A 1 93 ? 4.195 -0.649 -14.817 1.00 92.75 93 LEU A C 1
ATOM 767 O O . LEU A 1 93 ? 5.346 -0.430 -15.197 1.00 92.75 93 LEU A O 1
ATOM 771 N N . ILE A 1 94 ? 3.447 -1.626 -15.333 1.00 90.62 94 ILE A N 1
ATOM 772 C CA . ILE A 1 94 ? 3.896 -2.489 -16.434 1.00 90.62 94 ILE A CA 1
ATOM 773 C C . ILE A 1 94 ? 4.128 -1.658 -17.698 1.00 90.62 94 ILE A C 1
ATOM 775 O O . ILE A 1 94 ? 5.177 -1.800 -18.328 1.00 90.62 94 ILE A O 1
ATOM 779 N N . GLU A 1 95 ? 3.190 -0.775 -18.046 1.00 92.12 95 GLU A N 1
ATOM 780 C CA . GLU A 1 95 ? 3.311 0.116 -19.205 1.00 92.12 95 GLU A CA 1
ATOM 781 C C . GLU A 1 95 ? 4.529 1.036 -19.074 1.00 92.12 95 GLU A C 1
ATOM 783 O O . GLU A 1 95 ? 5.361 1.091 -19.980 1.00 92.12 95 GLU A O 1
ATOM 788 N N . HIS A 1 96 ? 4.713 1.670 -17.914 1.00 90.50 96 HIS A N 1
ATOM 789 C CA . HIS A 1 96 ? 5.866 2.530 -17.657 1.00 90.50 96 HIS A CA 1
ATOM 790 C C . HIS A 1 96 ? 7.205 1.787 -17.805 1.00 90.50 96 HIS A C 1
ATOM 792 O O . HIS A 1 96 ? 8.143 2.283 -18.436 1.00 90.50 96 HIS A O 1
ATOM 798 N N . LEU A 1 97 ? 7.311 0.578 -17.244 1.00 88.56 97 LEU A N 1
ATOM 799 C CA . LEU A 1 97 ? 8.516 -0.247 -17.367 1.00 88.56 97 LEU A CA 1
ATOM 800 C C . LEU A 1 97 ? 8.760 -0.682 -18.816 1.00 88.56 97 LEU A C 1
ATOM 802 O O . LEU A 1 97 ? 9.911 -0.701 -19.262 1.00 88.56 97 LEU A O 1
ATOM 806 N N . TRP A 1 98 ? 7.696 -0.996 -19.557 1.00 87.50 98 TRP A N 1
ATOM 807 C CA . TRP A 1 98 ? 7.772 -1.332 -20.975 1.00 87.50 98 TRP A CA 1
ATOM 808 C C . TRP A 1 98 ? 8.272 -0.154 -21.817 1.00 87.50 98 TRP A C 1
ATOM 810 O O . TRP A 1 98 ? 9.175 -0.328 -22.632 1.00 87.50 98 TRP A O 1
ATOM 820 N N . GLU A 1 99 ? 7.776 1.060 -21.590 1.00 87.50 99 GLU A N 1
ATOM 821 C CA . GLU A 1 99 ? 8.262 2.262 -22.280 1.00 87.50 99 GLU A CA 1
ATOM 822 C C . GLU A 1 99 ? 9.734 2.551 -21.965 1.00 87.50 99 GLU A C 1
ATOM 824 O O . GLU A 1 99 ? 10.532 2.825 -22.867 1.00 87.50 99 GLU A O 1
ATOM 829 N N . MET A 1 100 ? 10.110 2.453 -20.687 1.00 84.62 100 MET A N 1
ATOM 830 C CA . MET A 1 100 ? 11.459 2.771 -20.222 1.00 84.62 100 MET A CA 1
ATOM 831 C C . MET A 1 100 ? 12.499 1.738 -20.646 1.00 84.62 100 MET A C 1
ATOM 833 O O . MET A 1 100 ? 13.617 2.113 -20.985 1.00 84.62 100 MET A O 1
ATOM 837 N N . LYS A 1 101 ? 12.185 0.440 -20.603 1.00 79.69 101 LYS A N 1
ATOM 838 C CA . LYS A 1 101 ? 13.171 -0.635 -20.825 1.00 79.69 101 LYS A CA 1
ATOM 839 C C . LYS A 1 101 ? 12.907 -1.463 -22.086 1.00 79.69 101 LYS A C 1
ATOM 841 O O . LYS A 1 101 ? 13.850 -2.040 -22.615 1.00 79.69 101 LYS A O 1
ATOM 846 N N . GLY A 1 102 ? 11.686 -1.479 -22.617 1.00 70.50 102 GLY A N 1
ATOM 847 C CA . GLY A 1 102 ? 11.332 -2.188 -23.855 1.00 70.50 102 GLY A CA 1
ATOM 848 C C . GLY A 1 102 ? 11.851 -1.512 -25.129 1.00 70.50 102 GLY A C 1
ATOM 849 O O . GLY A 1 102 ? 12.229 -2.204 -26.070 1.00 70.50 102 GLY A O 1
ATOM 850 N N . ASN A 1 103 ? 11.968 -0.179 -25.138 1.00 63.00 103 ASN A N 1
ATOM 851 C CA . ASN A 1 103 ? 12.490 0.585 -26.284 1.00 63.00 103 ASN A CA 1
ATOM 852 C C . ASN A 1 103 ? 14.029 0.673 -26.351 1.00 63.00 103 ASN A C 1
ATOM 854 O O . ASN A 1 103 ? 14.564 1.149 -27.347 1.00 63.00 103 ASN A O 1
ATOM 858 N N . HIS A 1 104 ? 14.754 0.211 -25.325 1.00 59.03 104 HIS A N 1
ATOM 859 C CA . HIS A 1 104 ? 16.228 0.224 -25.284 1.00 59.03 104 HIS A CA 1
ATOM 860 C C . HIS A 1 104 ? 16.877 -1.036 -25.895 1.00 59.03 104 HIS A C 1
ATOM 862 O O . HIS A 1 104 ? 18.089 -1.209 -25.801 1.00 59.03 104 HIS A O 1
ATOM 868 N N . ASN A 1 105 ? 16.088 -1.899 -26.547 1.00 52.06 105 ASN A N 1
ATOM 869 C CA . ASN A 1 105 ? 16.560 -3.069 -27.301 1.00 52.06 105 ASN A CA 1
ATOM 870 C C . ASN A 1 105 ? 16.611 -2.827 -28.830 1.00 52.06 105 ASN A C 1
ATOM 872 O O . ASN A 1 105 ? 16.477 -3.780 -29.601 1.00 52.06 105 ASN A O 1
ATOM 876 N N . GLY A 1 106 ? 16.766 -1.570 -29.268 1.00 42.94 106 GLY A N 1
ATOM 877 C CA . GLY A 1 106 ? 16.987 -1.184 -30.670 1.00 42.94 106 GLY A CA 1
ATOM 878 C C . GLY A 1 106 ? 18.460 -1.003 -31.007 1.00 42.94 106 GLY A C 1
ATOM 879 O O . GLY A 1 106 ? 19.151 -0.323 -30.218 1.00 42.94 106 GLY A O 1
#

Organism: Prunus dulcis (NCBI:txid3755)

Secondary structure (DSSP, 8-state):
---HHHHHHHHHHHHHHHHHHHHHH--TTS-------TT--TTT--SPPPBPTTSSBPPPPP----SSSSHHHHHHHHHHH-HHHHHHHHHHHHHHHIIIIITT--

Sequence (106 aa):
MLDEEVLRSIMMTCIILHNMIVEDEYDYDAPEVFEPDPMNTKLTKIYERPMGPNGLPMEPEPLVRDGRFNNPMIDRYEEMQSSYVHERRQVDLIEHLWEMKGNHNG

pLDDT: mean 80.31, std 11.6, range [42.94, 95.56]

Foldseek 3Di:
DQDPVNVVLVVVLCVLLVLLVCLQPDDPVPPPPDDPDPPPDPVPCPDDQDADPVRHRDDPDPPDPPVPPDVVVVVVVCCVSDNVNSVVVNVVSVVVCCVVPVVVPD

Radius of gyration: 23.18 Å; Cα contacts (8 Å, |Δi|>4): 27; chains: 1; bounding box: 44×29×71 Å

InterPro domains:
  IPR006912 Harbinger transposase-derived protein [PF04827] (3-28)